Protein AF-B0DYH1-F1 (afdb_monomer)

pLDDT: mean 71.92, std 14.06, range [34.09, 91.0]

Solvent-accessible surface area (backbone atoms only — not comparable to full-atom values): 6219 Å² total; per-residue (Å²): 140,80,88,79,86,86,84,80,89,65,82,77,76,75,76,74,84,79,81,71,71,77,73,76,78,78,86,78,86,83,90,78,82,79,69,96,65,84,90,69,71,54,71,65,58,54,50,40,49,62,74,69,49,68,64,45,81,38,60,71,85,57,55,67,77,62,60,69,61,44,48,92,89,40,50,75,48,67,48,69,81,64,92,82,76,128

Mean predicted aligned error: 15.15 Å

Secondary structure (DSSP, 8-state):
------------PPPPGGGG-PPP-----------SSTT---HHHHHIIIII-SEEEE-TTS-HHHHTTS-TTSEEEEPPPPTT--

Structure (mmCIF, N/CA/C/O backbone):
data_AF-B0DYH1-F1
#
_entry.id   AF-B0DYH1-F1
#
loop_
_atom_site.group_PDB
_atom_site.id
_atom_site.type_symbol
_atom_site.label_atom_id
_atom_site.label_alt_id
_atom_site.label_comp_id
_atom_site.label_asym_id
_atom_site.label_entity_id
_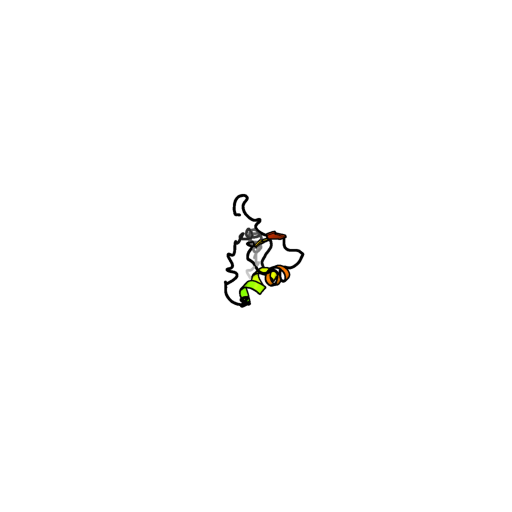atom_site.label_seq_id
_atom_site.pdbx_PDB_ins_code
_atom_site.Cartn_x
_atom_site.Cartn_y
_atom_site.Cartn_z
_atom_site.occupancy
_atom_site.B_iso_or_equiv
_atom_site.auth_seq_id
_atom_site.auth_comp_id
_atom_site.auth_asym_id
_atom_site.auth_atom_id
_atom_site.pdbx_PDB_model_num
ATOM 1 N N . MET A 1 1 ? -15.528 -53.716 62.395 1.00 41.38 1 MET A N 1
ATOM 2 C CA . MET A 1 1 ? -14.344 -53.369 61.576 1.00 41.38 1 MET A CA 1
ATOM 3 C C . MET A 1 1 ? -14.501 -51.942 61.072 1.00 41.38 1 MET A C 1
ATOM 5 O O . MET A 1 1 ? -15.619 -51.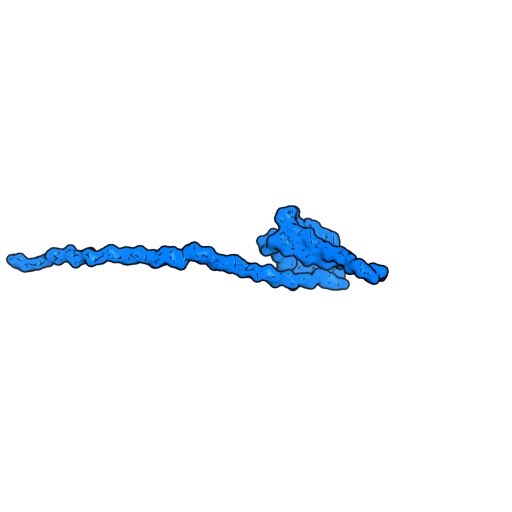480 60.901 1.00 41.38 1 MET A O 1
ATOM 9 N N . LYS A 1 2 ? -13.38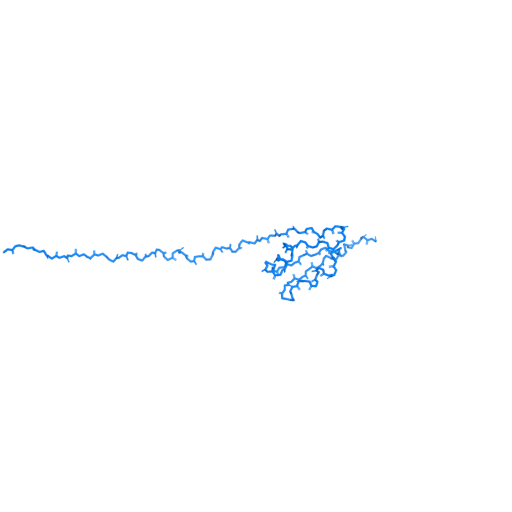1 -51.228 60.996 1.00 42.12 2 LYS A N 1
ATOM 10 C CA . LYS A 1 2 ? -13.219 -49.769 60.927 1.00 42.12 2 LYS A CA 1
ATOM 11 C C . LYS A 1 2 ? -13.065 -49.327 59.460 1.00 42.12 2 LYS A C 1
ATOM 13 O O . LYS A 1 2 ? -12.369 -50.031 58.744 1.00 42.12 2 LYS A O 1
ATOM 18 N N . MET A 1 3 ? -13.556 -48.122 59.126 1.00 34.09 3 MET A N 1
ATOM 19 C CA . MET A 1 3 ? -12.987 -47.178 58.128 1.00 34.09 3 MET A CA 1
ATOM 20 C C . MET A 1 3 ? -13.054 -47.587 5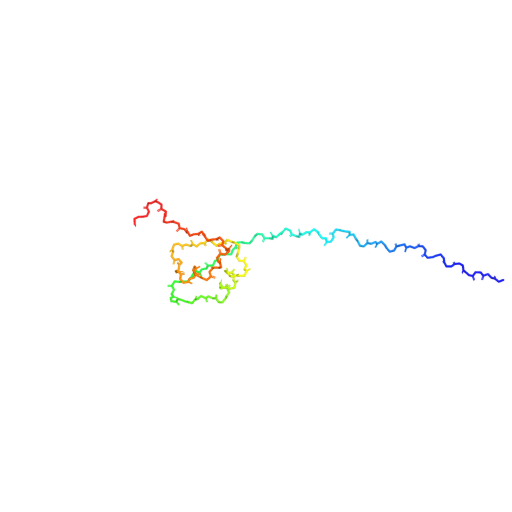6.628 1.00 34.09 3 MET A C 1
ATOM 22 O O . MET A 1 3 ? -12.848 -48.739 56.294 1.00 34.09 3 MET A O 1
ATOM 26 N N . LEU A 1 4 ? -13.355 -46.726 55.644 1.00 45.72 4 LEU A N 1
ATOM 27 C CA . LEU A 1 4 ? -13.093 -45.291 55.462 1.00 45.72 4 LEU A CA 1
ATOM 28 C C . LEU A 1 4 ? -14.243 -44.608 54.694 1.00 45.72 4 LEU A C 1
ATOM 30 O O . LEU A 1 4 ? -14.637 -45.062 53.622 1.00 45.72 4 LEU A O 1
ATOM 34 N N . ARG A 1 5 ? -14.720 -43.462 55.198 1.00 49.41 5 ARG A N 1
ATOM 35 C CA . ARG A 1 5 ? -15.352 -42.443 54.350 1.00 49.41 5 ARG A CA 1
ATOM 36 C C . ARG A 1 5 ? -14.240 -41.718 53.591 1.00 49.41 5 ARG A C 1
ATOM 38 O O . ARG A 1 5 ? -13.359 -41.145 54.223 1.00 49.41 5 ARG A O 1
ATOM 45 N N . LEU A 1 6 ? -14.296 -41.736 52.263 1.00 48.75 6 LEU A N 1
ATOM 46 C CA . LEU A 1 6 ? -13.506 -40.854 51.405 1.00 48.75 6 LEU A CA 1
ATOM 47 C C . LEU A 1 6 ? -14.246 -39.517 51.285 1.00 48.75 6 LEU A C 1
ATOM 49 O O . LEU A 1 6 ? -15.145 -39.362 50.464 1.00 48.75 6 LEU A O 1
ATOM 53 N N . THR A 1 7 ? -13.897 -38.569 52.148 1.00 54.22 7 THR A N 1
ATOM 54 C CA . THR A 1 7 ? -14.146 -37.140 51.933 1.00 54.22 7 THR A CA 1
ATOM 55 C C . THR A 1 7 ? -13.015 -36.612 51.057 1.00 54.22 7 THR A C 1
ATOM 57 O O . THR A 1 7 ? -11.878 -36.493 51.512 1.00 54.22 7 THR A O 1
ATOM 60 N N . ALA A 1 8 ? -13.306 -36.382 49.779 1.00 53.62 8 ALA A N 1
ATOM 61 C CA . ALA A 1 8 ? -12.433 -35.660 48.857 1.00 53.62 8 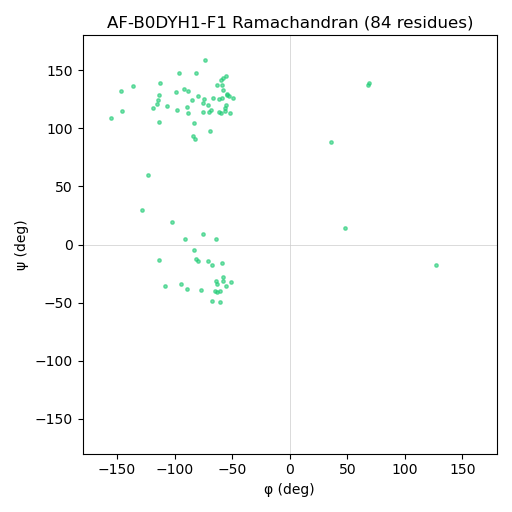ALA A CA 1
ATOM 62 C C . ALA A 1 8 ? -13.203 -34.467 48.281 1.00 53.62 8 ALA A C 1
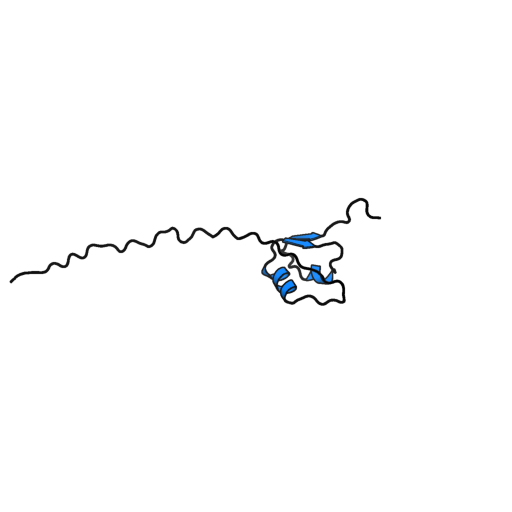ATOM 64 O O . ALA A 1 8 ? -13.443 -34.332 47.085 1.00 53.62 8 ALA A O 1
ATOM 65 N N . ASP A 1 9 ? -13.628 -33.607 49.190 1.00 56.62 9 ASP A N 1
ATOM 66 C CA . ASP A 1 9 ? -14.046 -32.238 48.967 1.00 56.62 9 ASP A CA 1
ATOM 67 C C . ASP A 1 9 ? -12.818 -31.402 48.584 1.00 56.62 9 ASP A C 1
ATOM 69 O O . ASP A 1 9 ? -12.054 -30.933 49.425 1.00 56.62 9 ASP A O 1
ATOM 73 N N . LYS A 1 10 ? -12.628 -31.196 47.277 1.00 59.38 10 LYS A N 1
ATOM 74 C CA . LYS A 1 10 ? -11.975 -29.986 46.768 1.00 59.38 10 LYS A CA 1
ATOM 75 C C . LYS A 1 10 ? -12.416 -29.719 45.328 1.00 59.38 10 LYS A C 1
ATOM 77 O O . LYS A 1 10 ? -11.993 -30.454 44.435 1.00 59.38 10 LYS A O 1
ATOM 82 N N . PRO A 1 11 ? -13.238 -28.690 45.054 1.00 57.34 11 PRO A N 1
ATOM 83 C CA . PRO A 1 11 ? -13.382 -28.229 43.685 1.00 57.34 11 PRO A CA 1
ATOM 84 C C . PRO A 1 11 ? -12.005 -27.757 43.208 1.00 57.34 11 PRO A C 1
ATOM 86 O O . PRO A 1 11 ? -11.345 -26.949 43.866 1.00 57.34 11 PRO A O 1
ATOM 89 N N . LEU A 1 12 ? -11.545 -28.312 42.087 1.00 64.50 12 LEU A N 1
ATOM 90 C CA . LEU A 1 12 ? -10.390 -27.795 41.365 1.00 64.50 12 LEU A CA 1
ATOM 91 C C . LEU A 1 12 ? -10.713 -26.327 41.058 1.00 64.50 12 LEU A C 1
ATOM 93 O O . LEU A 1 12 ? -11.696 -26.057 40.368 1.00 64.50 12 LEU A O 1
ATOM 97 N N . ASN A 1 13 ? -9.957 -25.383 41.623 1.00 65.50 13 ASN A N 1
ATOM 98 C CA . ASN A 1 13 ? -10.127 -23.968 41.301 1.00 65.50 13 ASN A CA 1
ATOM 99 C C . ASN A 1 13 ? -10.148 -23.825 39.768 1.00 65.50 13 ASN A C 1
ATOM 101 O O . ASN A 1 13 ? -9.212 -24.314 39.123 1.00 65.50 13 ASN A O 1
ATOM 105 N N . PRO A 1 14 ? -11.173 -23.194 39.166 1.00 68.00 14 PRO A N 1
ATOM 106 C CA . PRO A 1 14 ? -11.111 -22.874 37.751 1.00 68.00 14 PRO A CA 1
ATOM 107 C C . PRO A 1 14 ? -9.876 -21.992 37.512 1.00 68.00 14 PRO A C 1
ATOM 109 O O . PRO A 1 14 ? -9.528 -21.182 38.381 1.00 68.00 14 PRO A O 1
ATOM 112 N N . PRO A 1 15 ? -9.176 -22.153 36.374 1.00 66.12 15 PRO A N 1
ATOM 113 C CA . PRO A 1 15 ? -8.027 -21.317 36.066 1.00 66.12 15 PRO A CA 1
ATOM 114 C C . PRO A 1 15 ? -8.443 -19.837 36.127 1.00 66.12 15 PRO A C 1
AT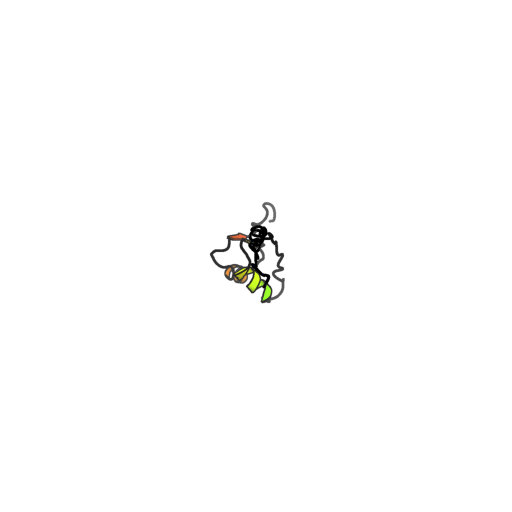OM 116 O O . PRO A 1 15 ? -9.583 -19.512 35.777 1.00 66.12 15 PRO A O 1
ATOM 119 N N . PRO A 1 16 ? -7.557 -18.931 36.578 1.00 60.00 16 PRO A N 1
ATOM 120 C CA . PRO A 1 16 ? -7.885 -17.518 36.681 1.00 60.00 16 PRO A CA 1
ATOM 121 C C . PRO A 1 16 ? -8.388 -17.011 35.326 1.00 60.00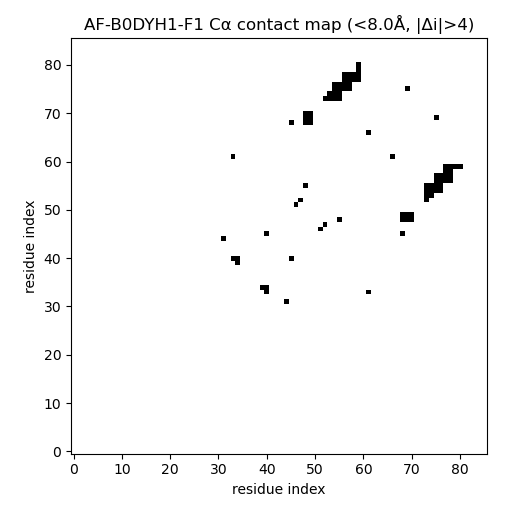 16 PRO A C 1
ATOM 123 O O . PRO A 1 16 ? -7.716 -17.173 34.309 1.00 60.00 16 PRO A O 1
ATOM 126 N N . ILE A 1 17 ? -9.545 -16.346 35.317 1.00 57.41 17 ILE A N 1
ATOM 127 C CA . ILE A 1 17 ? -10.195 -15.764 34.123 1.00 57.41 17 ILE A CA 1
ATOM 128 C C . ILE A 1 17 ? -9.342 -14.631 33.488 1.00 57.41 17 ILE A C 1
ATOM 130 O O . ILE A 1 17 ? -9.706 -14.024 32.486 1.00 57.41 17 ILE A O 1
ATOM 134 N N . HIS A 1 18 ? -8.134 -14.377 33.997 1.00 56.06 18 HIS A N 1
ATOM 135 C CA . HIS A 1 18 ? -7.194 -13.376 33.492 1.00 56.06 18 HIS A CA 1
ATOM 136 C C . HIS A 1 18 ? -6.460 -13.764 32.191 1.00 56.06 18 HIS A C 1
ATOM 138 O O . HIS A 1 18 ? -5.547 -13.051 31.784 1.00 56.06 18 HIS A O 1
ATOM 144 N N . ALA A 1 19 ? -6.834 -14.855 31.513 1.00 57.72 19 ALA A N 1
ATOM 145 C CA . ALA A 1 19 ? -6.145 -15.326 30.305 1.00 57.72 19 ALA A CA 1
ATOM 146 C C . ALA A 1 19 ? -6.691 -14.774 28.968 1.00 57.72 19 ALA A C 1
ATOM 148 O O . ALA A 1 19 ? -6.213 -15.177 27.912 1.00 57.72 19 ALA A O 1
ATOM 149 N N . PHE A 1 20 ? -7.661 -13.851 28.980 1.00 56.34 20 PHE A N 1
ATOM 150 C CA . PHE A 1 20 ? -8.255 -13.295 27.750 1.00 56.34 20 PHE A CA 1
ATOM 151 C C . PHE A 1 20 ? -8.268 -11.769 27.701 1.00 56.34 20 PHE A C 1
ATOM 153 O O . PHE A 1 20 ? -9.144 -11.176 27.074 1.00 56.34 20 PHE A O 1
ATOM 160 N N . LEU A 1 21 ? -7.306 -11.099 28.337 1.00 62.03 21 LEU A N 1
ATOM 161 C CA . LEU A 1 21 ? -7.077 -9.705 27.973 1.00 62.03 21 LEU A CA 1
ATOM 162 C C . LEU A 1 21 ? -6.467 -9.710 26.564 1.00 62.03 21 LEU A C 1
ATOM 164 O O . LEU A 1 21 ? -5.367 -10.249 26.408 1.00 62.03 21 LEU A O 1
ATOM 168 N N . PRO A 1 22 ? -7.154 -9.180 25.529 1.00 65.62 22 PRO A N 1
ATOM 169 C CA . PRO A 1 22 ? -6.544 -9.043 24.219 1.00 65.62 22 PRO A CA 1
ATOM 170 C C . PRO A 1 22 ? -5.282 -8.217 24.422 1.00 65.62 22 PRO A C 1
ATOM 172 O O . PRO A 1 22 ? -5.344 -7.077 24.890 1.00 65.62 22 PRO A O 1
ATOM 175 N N . THR A 1 23 ? -4.127 -8.812 24.132 1.00 66.75 23 THR A N 1
ATOM 176 C CA . THR A 1 23 ? -2.881 -8.060 24.148 1.00 66.75 23 THR A CA 1
ATOM 177 C C . THR A 1 23 ? -3.082 -6.868 23.214 1.00 66.75 23 THR A C 1
ATOM 179 O O . THR A 1 23 ? -3.6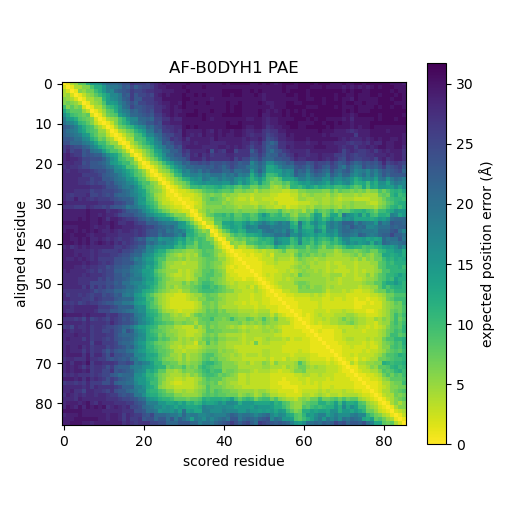05 -7.044 22.105 1.00 66.75 23 THR A O 1
ATOM 182 N N . PRO A 1 24 ? -2.780 -5.634 23.658 1.00 65.31 24 PRO A N 1
ATOM 183 C CA . PRO A 1 24 ? -2.983 -4.470 22.816 1.00 65.31 24 PRO A CA 1
ATOM 184 C C . PRO A 1 24 ? -2.219 -4.710 21.515 1.00 65.31 24 PRO A C 1
ATOM 186 O O . PRO A 1 24 ? -1.011 -4.953 21.545 1.00 65.31 24 PRO A O 1
ATOM 189 N N . LYS A 1 25 ? -2.938 -4.717 20.380 1.00 69.12 25 LYS A N 1
ATOM 190 C CA . LYS A 1 25 ? -2.330 -4.912 19.059 1.00 69.12 25 LYS A CA 1
ATOM 191 C C . LYS A 1 25 ? -1.185 -3.912 18.934 1.00 69.12 25 LYS A C 1
ATOM 193 O O . LYS A 1 25 ? -1.419 -2.702 18.926 1.00 69.12 25 LYS A O 1
ATOM 198 N N . LEU A 1 26 ? 0.045 -4.420 18.878 1.00 72.50 26 LEU A N 1
ATOM 199 C CA . LEU A 1 26 ? 1.230 -3.590 18.713 1.00 72.50 26 LEU A CA 1
ATOM 200 C C . LEU A 1 26 ? 1.087 -2.820 17.402 1.00 72.50 26 LEU A C 1
ATOM 202 O O . LEU A 1 26 ? 1.092 -3.413 16.323 1.00 72.50 26 LEU A O 1
ATOM 206 N N . ARG A 1 27 ? 0.949 -1.497 17.502 1.00 78.25 27 ARG A N 1
ATOM 207 C CA . ARG A 1 27 ? 0.964 -0.615 16.336 1.00 78.25 27 ARG A CA 1
ATOM 208 C C . ARG A 1 27 ? 2.379 -0.636 15.769 1.00 78.25 27 ARG A C 1
ATOM 210 O O . ARG A 1 27 ? 3.325 -0.253 16.455 1.00 78.25 27 ARG A O 1
ATOM 217 N N . ARG A 1 28 ? 2.531 -1.138 14.544 1.00 83.38 28 ARG A N 1
ATOM 218 C CA . ARG A 1 28 ? 3.824 -1.298 13.875 1.00 83.38 28 ARG A CA 1
ATOM 219 C C . ARG A 1 28 ? 3.887 -0.369 12.672 1.00 83.38 28 ARG A C 1
ATOM 221 O O . ARG A 1 28 ? 3.003 -0.407 11.826 1.00 83.38 28 ARG A O 1
ATOM 228 N N . PHE A 1 29 ? 4.955 0.415 12.584 1.00 85.81 29 PHE A N 1
ATOM 229 C CA . PHE A 1 29 ? 5.307 1.145 11.371 1.00 85.81 29 PHE A CA 1
ATOM 230 C C . PHE A 1 29 ? 6.384 0.362 10.631 1.00 85.81 29 PHE A C 1
ATOM 232 O O . PHE A 1 29 ? 7.359 -0.081 11.240 1.00 85.81 29 PHE A O 1
ATOM 239 N N . ILE A 1 30 ? 6.193 0.160 9.331 1.00 83.81 30 ILE A N 1
ATOM 240 C CA . ILE A 1 30 ? 7.147 -0.546 8.479 1.00 83.81 30 ILE A CA 1
ATOM 241 C C . ILE A 1 30 ? 7.613 0.436 7.413 1.00 83.81 30 ILE A C 1
ATOM 243 O O . ILE A 1 30 ? 6.813 0.906 6.608 1.00 83.81 30 ILE A O 1
ATOM 247 N N . LEU A 1 31 ? 8.910 0.743 7.415 1.00 84.00 31 LEU A N 1
ATOM 248 C CA . LEU A 1 31 ? 9.526 1.544 6.367 1.00 84.00 31 LEU A CA 1
ATOM 249 C C . LEU A 1 31 ? 10.000 0.618 5.249 1.00 84.00 31 LEU A C 1
ATOM 251 O O . LEU A 1 31 ? 10.846 -0.250 5.463 1.00 84.00 31 LEU A O 1
ATOM 255 N N . LEU A 1 32 ? 9.445 0.812 4.057 1.00 81.81 32 LEU A N 1
ATOM 256 C CA . LEU A 1 32 ? 9.785 0.050 2.862 1.00 81.81 32 LEU A CA 1
ATOM 257 C C . LEU A 1 32 ? 10.437 0.980 1.845 1.00 81.81 32 LEU A C 1
ATOM 259 O O . LEU A 1 32 ? 9.869 1.999 1.460 1.00 81.81 32 LEU A O 1
ATOM 263 N N . GLY A 1 33 ? 11.637 0.618 1.398 1.00 77.62 33 GLY A N 1
ATOM 264 C CA . GLY A 1 33 ? 12.291 1.293 0.285 1.00 77.62 33 GLY A CA 1
ATOM 265 C C . GLY A 1 33 ? 11.720 0.803 -1.043 1.00 77.62 33 GLY A C 1
ATOM 266 O O . GLY A 1 33 ? 11.712 -0.396 -1.304 1.00 77.62 33 GLY A O 1
ATOM 267 N N . SER A 1 34 ? 11.286 1.726 -1.905 1.00 66.06 34 SER A N 1
ATOM 268 C CA . SER A 1 34 ? 10.771 1.387 -3.243 1.00 66.06 34 SER A CA 1
ATOM 269 C C . SER A 1 34 ? 11.861 0.920 -4.223 1.00 66.06 34 SER A C 1
ATOM 271 O O . SER A 1 34 ? 11.518 0.365 -5.261 1.00 66.06 34 SER A O 1
ATOM 273 N N . GLY A 1 35 ? 13.149 1.138 -3.910 1.00 60.94 35 GLY A N 1
ATOM 274 C CA . GLY A 1 35 ? 14.285 0.846 -4.796 1.00 60.94 35 GLY A CA 1
ATOM 275 C C . GLY A 1 35 ? 14.335 1.758 -6.036 1.00 60.94 35 GLY A C 1
ATOM 276 O O . GLY A 1 35 ? 13.320 2.041 -6.656 1.00 60.94 35 GLY A O 1
ATOM 277 N N . HIS A 1 36 ? 15.521 2.249 -6.417 1.00 52.66 36 HIS A N 1
ATOM 278 C CA . HIS A 1 36 ? 15.675 3.250 -7.493 1.00 52.66 36 HIS A CA 1
ATOM 279 C C . HIS A 1 36 ? 16.153 2.673 -8.842 1.00 52.66 36 HIS A C 1
ATOM 281 O O . HIS A 1 36 ? 16.700 3.386 -9.680 1.00 52.66 36 HIS A O 1
ATOM 287 N N . ARG A 1 37 ? 16.009 1.365 -9.075 1.00 48.03 37 ARG A N 1
ATOM 288 C CA . ARG A 1 37 ? 16.471 0.713 -10.311 1.00 48.03 37 ARG A CA 1
ATOM 289 C C . ARG A 1 37 ? 15.504 -0.411 -10.680 1.00 48.03 37 ARG A C 1
ATOM 291 O O . ARG A 1 37 ? 15.380 -1.364 -9.924 1.00 48.03 37 ARG A O 1
ATOM 298 N N . HIS A 1 38 ? 14.823 -0.257 -11.817 1.00 55.69 38 HIS A N 1
ATOM 299 C CA . HIS A 1 38 ? 14.047 -1.276 -12.541 1.00 55.69 38 HIS A CA 1
ATOM 300 C C . HIS A 1 38 ? 13.298 -2.315 -11.678 1.00 55.69 38 HIS A C 1
ATOM 302 O O . HIS A 1 38 ? 13.802 -3.402 -11.433 1.00 55.69 38 HIS A O 1
ATOM 308 N N . PHE A 1 39 ? 12.062 -1.976 -11.289 1.00 55.41 39 PHE A N 1
ATOM 309 C CA . PHE A 1 39 ? 10.929 -2.876 -10.983 1.00 55.41 39 PHE A CA 1
ATOM 310 C C . PHE A 1 39 ? 11.140 -4.096 -10.064 1.00 55.41 39 PHE A C 1
ATOM 312 O O . PHE A 1 39 ? 10.259 -4.954 -10.004 1.00 55.41 39 PHE A O 1
ATOM 319 N N . PHE A 1 40 ? 12.236 -4.202 -9.312 1.00 58.91 40 PHE A N 1
ATOM 320 C CA . PHE A 1 40 ? 12.409 -5.320 -8.390 1.00 58.91 40 PHE A CA 1
ATOM 321 C C . PHE A 1 40 ? 11.664 -5.039 -7.087 1.00 58.91 40 PHE A C 1
ATOM 323 O O . PHE A 1 40 ? 12.183 -4.410 -6.166 1.00 58.91 40 PHE A O 1
ATOM 330 N N . PHE A 1 41 ? 10.409 -5.476 -7.040 1.00 66.38 41 PHE A N 1
ATOM 331 C CA . PHE A 1 41 ? 9.571 -5.404 -5.855 1.00 66.38 41 PHE A CA 1
ATOM 332 C C . PHE A 1 41 ? 9.783 -6.676 -5.020 1.00 66.38 41 PHE A C 1
ATOM 334 O O . PHE A 1 41 ? 9.439 -7.766 -5.483 1.00 66.38 41 PHE A O 1
ATOM 341 N N . PRO A 1 42 ? 10.366 -6.588 -3.810 1.00 70.56 42 PRO A N 1
ATOM 342 C CA . PRO A 1 42 ? 10.567 -7.764 -2.976 1.00 70.56 42 PRO A CA 1
ATOM 343 C C . PRO A 1 42 ? 9.227 -8.446 -2.681 1.00 70.56 42 PRO A C 1
ATOM 345 O O . PRO A 1 42 ? 8.256 -7.777 -2.323 1.00 70.56 42 PRO A O 1
ATOM 348 N N . LEU A 1 43 ? 9.183 -9.781 -2.746 1.00 75.19 43 LEU A N 1
ATOM 349 C CA . LEU A 1 43 ? 8.013 -10.581 -2.338 1.00 75.19 43 LEU A CA 1
ATOM 350 C C . LEU A 1 43 ? 7.519 -10.198 -0.931 1.00 75.19 43 LEU A C 1
ATOM 352 O O . LEU A 1 43 ? 6.321 -10.202 -0.654 1.00 75.19 43 LEU A O 1
ATOM 356 N N . LEU A 1 44 ? 8.446 -9.790 -0.062 1.00 72.12 44 LEU A N 1
ATOM 357 C CA . LEU A 1 44 ? 8.146 -9.290 1.273 1.00 72.12 44 LEU A CA 1
ATOM 358 C C . LEU A 1 44 ? 7.322 -7.992 1.248 1.00 72.12 44 LEU A C 1
ATOM 360 O O . LEU A 1 44 ? 6.372 -7.858 2.014 1.00 72.12 44 LEU A O 1
ATOM 364 N N . THR A 1 45 ? 7.631 -7.062 0.344 1.00 78.50 45 THR A N 1
ATOM 365 C CA . THR A 1 45 ? 6.886 -5.806 0.184 1.00 78.50 45 THR A CA 1
ATOM 366 C C . THR A 1 45 ? 5.461 -6.078 -0.290 1.00 78.50 45 THR A C 1
ATOM 368 O O . THR A 1 45 ? 4.525 -5.483 0.237 1.00 78.50 45 THR A O 1
ATOM 371 N N . HIS A 1 46 ? 5.273 -7.038 -1.204 1.00 82.00 46 HIS A N 1
ATOM 372 C CA . HIS A 1 46 ? 3.941 -7.482 -1.628 1.00 82.00 46 HIS A CA 1
ATOM 373 C C . HIS A 1 46 ? 3.137 -8.039 -0.458 1.00 82.00 46 HIS A C 1
ATOM 375 O O . HIS A 1 46 ? 1.999 -7.634 -0.230 1.00 82.00 46 HIS A O 1
ATOM 381 N N . HIS A 1 47 ? 3.740 -8.946 0.309 1.00 81.38 47 HIS A N 1
ATOM 382 C CA . HIS A 1 47 ? 3.100 -9.573 1.460 1.00 81.38 47 HIS A CA 1
ATOM 383 C C . HIS A 1 47 ? 2.696 -8.540 2.523 1.00 81.38 47 HIS A C 1
ATOM 385 O O . HIS A 1 47 ? 1.597 -8.598 3.070 1.00 81.38 47 HIS A O 1
ATOM 391 N N . ILE A 1 48 ? 3.546 -7.540 2.773 1.00 80.75 48 ILE A N 1
ATOM 392 C CA . ILE A 1 48 ? 3.252 -6.473 3.733 1.00 80.75 48 ILE A CA 1
ATOM 393 C C . ILE A 1 48 ? 2.098 -5.589 3.244 1.00 80.75 48 ILE A C 1
ATOM 395 O O . ILE A 1 48 ? 1.156 -5.376 4.006 1.00 80.75 48 ILE A O 1
ATOM 399 N N . LEU A 1 49 ? 2.137 -5.123 1.989 1.00 80.12 49 LEU A N 1
ATOM 400 C CA . LEU A 1 49 ? 1.096 -4.252 1.424 1.00 80.12 49 LEU A CA 1
ATOM 401 C C . LEU A 1 49 ? -0.273 -4.934 1.333 1.00 80.12 49 LEU A C 1
ATOM 403 O O . LEU A 1 49 ? -1.289 -4.256 1.431 1.00 80.12 49 LEU A O 1
ATOM 407 N N . THR A 1 50 ? -0.313 -6.251 1.125 1.00 78.69 50 THR A N 1
ATOM 408 C CA . THR A 1 50 ? -1.572 -6.975 0.883 1.00 78.69 50 THR A CA 1
ATOM 409 C C . THR A 1 50 ? -2.183 -7.593 2.138 1.00 78.69 50 THR A C 1
ATOM 411 O O . THR A 1 50 ? -3.408 -7.647 2.242 1.00 78.69 50 THR A O 1
ATOM 414 N N . ILE A 1 51 ? -1.363 -8.057 3.089 1.00 80.25 51 ILE A N 1
ATOM 415 C CA . ILE A 1 51 ? -1.842 -8.854 4.233 1.00 80.25 51 ILE A CA 1
ATOM 416 C C . ILE A 1 51 ? -1.809 -8.080 5.550 1.00 80.25 51 ILE A C 1
ATOM 418 O O . ILE A 1 51 ? -2.688 -8.272 6.389 1.00 80.25 51 ILE A O 1
ATOM 422 N N . HIS A 1 52 ? -0.813 -7.217 5.752 1.00 79.62 52 HIS A N 1
ATOM 423 C CA . HIS A 1 52 ? -0.531 -6.640 7.071 1.00 79.62 52 HIS A CA 1
ATOM 424 C C . HIS A 1 52 ? -0.770 -5.133 7.176 1.00 79.62 52 HIS A C 1
ATOM 426 O O . HIS A 1 52 ? -0.753 -4.608 8.288 1.00 79.62 52 HIS A O 1
ATOM 432 N N . ALA A 1 53 ? -0.945 -4.432 6.056 1.00 83.44 53 ALA A N 1
ATOM 433 C CA . ALA A 1 53 ? -1.108 -2.987 6.055 1.00 83.44 53 ALA A CA 1
ATOM 434 C C . ALA A 1 53 ? -2.565 -2.580 6.310 1.00 83.44 53 ALA A C 1
ATOM 436 O O . ALA A 1 53 ? -3.465 -2.953 5.562 1.00 83.44 53 ALA A O 1
ATOM 437 N N . ASP A 1 54 ? -2.765 -1.760 7.341 1.00 87.88 54 ASP A N 1
ATOM 438 C CA . ASP A 1 54 ? -4.026 -1.049 7.577 1.00 87.88 54 ASP A CA 1
ATOM 439 C C . ASP A 1 54 ? -4.030 0.322 6.871 1.00 87.88 54 ASP A C 1
ATOM 441 O O . ASP A 1 54 ? -5.039 0.738 6.304 1.00 87.88 54 ASP A O 1
ATOM 445 N N . VAL A 1 55 ? -2.878 1.005 6.869 1.00 88.81 55 VAL A N 1
ATOM 446 C CA . VAL A 1 55 ? -2.651 2.307 6.221 1.00 88.81 55 VAL A CA 1
ATOM 447 C C . VAL A 1 55 ? -1.313 2.271 5.490 1.00 88.81 55 VAL A C 1
ATOM 449 O O . VAL A 1 55 ? -0.312 1.804 6.041 1.00 88.81 55 VAL A O 1
ATOM 452 N N . VAL A 1 56 ? -1.276 2.793 4.265 1.00 89.62 56 VAL A N 1
ATOM 453 C CA . VAL A 1 56 ? -0.054 2.940 3.468 1.00 89.62 56 VAL A CA 1
ATOM 454 C C . VAL A 1 56 ? 0.232 4.417 3.236 1.00 89.62 56 VAL A C 1
ATOM 456 O O . VAL A 1 56 ? -0.561 5.133 2.629 1.00 89.62 56 VAL A O 1
ATOM 459 N N . LEU A 1 57 ? 1.404 4.860 3.690 1.00 90.25 57 LEU A N 1
ATOM 460 C CA . LEU A 1 57 ? 1.957 6.171 3.362 1.00 90.25 57 LEU A CA 1
ATOM 461 C C . LEU A 1 57 ? 2.957 5.993 2.219 1.00 90.25 57 LEU A C 1
ATOM 463 O O . LEU A 1 57 ? 3.968 5.310 2.386 1.00 90.25 57 LEU A O 1
ATOM 467 N N . ALA A 1 58 ? 2.675 6.582 1.063 1.00 88.88 58 ALA A N 1
ATOM 468 C CA . ALA A 1 58 ? 3.533 6.484 -0.112 1.00 88.88 58 ALA A CA 1
ATOM 469 C C . ALA A 1 58 ? 4.155 7.841 -0.449 1.00 88.88 58 ALA A C 1
ATOM 471 O O . ALA A 1 58 ? 3.480 8.867 -0.405 1.00 88.88 58 ALA A O 1
ATOM 472 N N . ASP A 1 59 ? 5.432 7.853 -0.827 1.00 85.56 59 ASP A N 1
ATOM 473 C CA . ASP A 1 59 ? 6.051 9.041 -1.418 1.00 85.56 59 ASP A CA 1
ATOM 474 C C . ASP A 1 59 ? 5.552 9.251 -2.862 1.00 85.56 59 ASP A C 1
ATOM 476 O O . ASP A 1 59 ? 5.118 8.313 -3.534 1.00 85.56 59 ASP A O 1
ATOM 480 N N . LYS A 1 60 ? 5.657 10.478 -3.376 1.00 82.38 60 LYS A N 1
ATOM 481 C CA . LYS A 1 60 ? 5.276 10.849 -4.745 1.00 82.38 60 LYS A CA 1
ATOM 482 C C . LYS A 1 60 ? 6.026 10.038 -5.809 1.00 82.38 60 LYS A C 1
ATOM 484 O O . LYS A 1 60 ? 5.527 9.876 -6.919 1.00 82.38 60 LYS A O 1
ATOM 489 N N . LEU A 1 61 ? 7.235 9.579 -5.495 1.00 82.38 61 LEU A N 1
ATOM 490 C CA . LEU A 1 61 ? 8.088 8.837 -6.424 1.00 82.38 61 LEU A CA 1
ATOM 491 C C . LEU A 1 61 ? 7.763 7.339 -6.492 1.00 82.38 61 LEU A C 1
ATOM 493 O O . LEU A 1 61 ? 8.364 6.635 -7.303 1.00 82.38 61 LEU A O 1
ATOM 497 N N . VAL A 1 62 ? 6.838 6.838 -5.665 1.00 83.19 62 VAL A N 1
ATOM 498 C CA . VAL A 1 62 ? 6.436 5.428 -5.709 1.00 83.19 62 VAL A CA 1
ATOM 499 C C . VAL A 1 62 ? 5.723 5.144 -7.041 1.00 83.19 62 VAL A C 1
ATOM 501 O O . VAL A 1 62 ? 4.753 5.830 -7.373 1.00 83.19 62 VAL A O 1
ATOM 504 N N . PRO A 1 63 ? 6.163 4.140 -7.822 1.00 84.25 63 PRO A N 1
ATOM 505 C CA . PRO A 1 63 ? 5.541 3.808 -9.098 1.00 84.25 63 PRO A CA 1
ATOM 506 C C . PRO A 1 63 ? 4.063 3.429 -8.957 1.00 84.25 63 PRO A C 1
ATOM 508 O O . PRO A 1 63 ? 3.692 2.662 -8.067 1.00 84.25 63 PRO A O 1
ATOM 511 N N . GLN A 1 64 ? 3.230 3.857 -9.911 1.00 83.62 64 GLN A N 1
ATOM 512 C CA . GLN A 1 64 ? 1.796 3.534 -9.922 1.00 83.62 64 GLN A CA 1
ATOM 513 C C . GLN A 1 64 ? 1.530 2.022 -9.879 1.00 83.62 64 GLN A C 1
ATOM 515 O O . GLN A 1 64 ? 0.598 1.575 -9.217 1.00 83.62 64 GLN A O 1
ATOM 520 N N . GLY A 1 65 ? 2.381 1.218 -10.526 1.00 83.38 65 GLY A N 1
ATOM 521 C CA . GLY A 1 65 ? 2.280 -0.242 -10.485 1.00 83.38 65 GLY A CA 1
ATOM 522 C C . GLY A 1 65 ? 2.353 -0.824 -9.068 1.00 83.38 65 GLY A C 1
ATOM 523 O O . GLY A 1 65 ? 1.687 -1.814 -8.801 1.00 83.38 65 GLY A O 1
ATOM 524 N N . MET A 1 66 ? 3.089 -0.192 -8.145 1.00 80.88 66 MET A N 1
ATOM 525 C CA . MET A 1 66 ? 3.131 -0.604 -6.736 1.00 80.88 66 MET A CA 1
ATOM 526 C C . MET A 1 66 ? 1.884 -0.164 -5.974 1.00 80.88 66 MET A C 1
ATOM 528 O O . MET A 1 66 ? 1.363 -0.927 -5.166 1.00 80.88 66 MET A O 1
ATOM 532 N N . LEU A 1 67 ? 1.381 1.043 -6.247 1.00 84.56 67 LEU A N 1
ATOM 533 C CA . LEU A 1 67 ? 0.149 1.537 -5.629 1.00 84.56 67 LEU A CA 1
ATOM 534 C C . LEU A 1 67 ? -1.061 0.682 -6.024 1.00 84.56 67 LEU A C 1
ATOM 536 O O . LEU A 1 67 ? -1.936 0.443 -5.202 1.00 84.56 67 LEU A O 1
ATOM 540 N N . ASN A 1 68 ? -1.070 0.151 -7.248 1.00 86.75 68 ASN A N 1
ATOM 541 C CA . ASN A 1 68 ? -2.129 -0.730 -7.740 1.00 86.75 68 ASN A CA 1
ATOM 542 C C . ASN A 1 68 ? -2.174 -2.102 -7.039 1.00 86.75 68 ASN A C 1
ATOM 544 O O . ASN A 1 68 ? -3.184 -2.792 -7.142 1.00 86.75 68 ASN A O 1
ATOM 548 N N . LEU A 1 69 ? -1.104 -2.514 -6.346 1.00 84.62 69 LEU A N 1
ATOM 549 C CA . LEU A 1 69 ? -1.077 -3.756 -5.558 1.00 84.62 69 LEU A CA 1
ATOM 550 C C . LEU A 1 69 ? -1.766 -3.597 -4.197 1.00 84.62 69 LEU A C 1
ATOM 552 O O . LEU A 1 69 ? -2.034 -4.587 -3.516 1.00 84.62 69 LEU A O 1
ATOM 556 N N . ILE A 1 70 ? -2.026 -2.358 -3.779 1.00 86.00 70 ILE A N 1
ATOM 557 C CA . ILE A 1 70 ? -2.682 -2.060 -2.512 1.00 86.00 70 ILE A CA 1
ATOM 558 C C . ILE A 1 70 ? -4.163 -2.395 -2.655 1.00 86.00 70 ILE A C 1
ATOM 560 O O . ILE A 1 70 ? -4.851 -1.919 -3.558 1.00 86.00 70 ILE A O 1
ATOM 564 N N . LEU A 1 71 ? -4.661 -3.232 -1.749 1.00 82.94 71 LEU A N 1
ATOM 565 C CA . LEU A 1 71 ? -6.060 -3.633 -1.748 1.00 82.94 71 LEU A CA 1
ATOM 566 C C . LEU A 1 71 ? -6.959 -2.413 -1.502 1.00 82.94 71 LEU A C 1
ATOM 568 O O . LEU A 1 71 ? -6.694 -1.635 -0.593 1.00 82.94 71 LEU A O 1
ATOM 572 N N . SER A 1 72 ? -8.067 -2.283 -2.237 1.00 82.88 72 SER A N 1
ATOM 573 C CA . SER A 1 72 ? -8.948 -1.098 -2.191 1.00 82.88 72 SER A CA 1
ATOM 574 C C . SER A 1 72 ? -9.541 -0.775 -0.813 1.00 82.88 72 SER A C 1
ATOM 576 O O . SER A 1 72 ? -10.060 0.316 -0.612 1.00 82.88 72 SER A O 1
ATOM 578 N N . LYS A 1 73 ? -9.490 -1.726 0.127 1.00 86.69 73 LYS A N 1
ATOM 579 C CA . LYS A 1 73 ? -9.939 -1.549 1.515 1.00 86.69 73 LYS A CA 1
ATOM 580 C C . LYS A 1 73 ? -8.909 -0.846 2.414 1.00 86.69 73 LYS A C 1
ATOM 582 O O . LYS A 1 73 ? -9.241 -0.515 3.545 1.00 86.69 73 LYS A O 1
ATOM 587 N N . ILE A 1 74 ? -7.667 -0.709 1.951 1.00 89.12 74 ILE A N 1
ATOM 588 C CA . ILE A 1 74 ? -6.542 -0.137 2.696 1.00 89.12 74 ILE A CA 1
ATOM 589 C C . ILE A 1 74 ? -6.487 1.359 2.399 1.00 89.12 74 ILE A C 1
ATOM 591 O O . ILE A 1 74 ? -6.566 1.773 1.242 1.00 89.12 74 ILE A O 1
ATOM 595 N N . GLU A 1 75 ? -6.333 2.177 3.438 1.00 90.38 75 GLU A N 1
ATOM 596 C CA . GLU A 1 75 ? -6.195 3.618 3.263 1.00 90.38 75 GLU A CA 1
ATOM 597 C C . GLU A 1 75 ? -4.825 3.942 2.652 1.00 90.38 75 GLU A C 1
ATOM 599 O O . GLU A 1 75 ? -3.781 3.629 3.229 1.00 90.38 75 GLU A O 1
ATOM 604 N N . LEU A 1 76 ? -4.826 4.574 1.477 1.00 90.56 76 LEU A N 1
ATOM 605 C CA . LEU A 1 76 ? -3.618 5.031 0.797 1.00 90.56 76 LEU A CA 1
ATOM 606 C C . LEU A 1 76 ? -3.501 6.552 0.896 1.00 90.56 76 LEU A C 1
ATOM 608 O O . LEU A 1 76 ? -4.322 7.290 0.351 1.00 90.56 76 LEU A O 1
ATOM 612 N N . ILE A 1 77 ? -2.420 7.017 1.516 1.00 91.00 77 ILE A N 1
ATOM 613 C CA . ILE A 1 77 ? -2.068 8.432 1.607 1.00 91.00 77 ILE A CA 1
ATOM 614 C C . ILE A 1 77 ? -0.784 8.654 0.810 1.00 91.00 77 ILE A C 1
ATOM 616 O O . ILE A 1 77 ? 0.312 8.289 1.238 1.00 91.00 77 ILE A O 1
ATOM 620 N N . ALA A 1 78 ? -0.917 9.266 -0.365 1.00 87.50 78 ALA A N 1
ATOM 621 C CA . ALA A 1 78 ? 0.225 9.662 -1.178 1.00 87.50 78 ALA A CA 1
ATOM 622 C C . ALA A 1 78 ? 0.704 11.068 -0.790 1.00 87.50 78 ALA A C 1
ATOM 624 O O . ALA A 1 78 ? -0.089 12.011 -0.692 1.00 87.50 78 ALA A O 1
ATOM 625 N N . ALA A 1 79 ? 2.013 11.218 -0.601 1.00 86.19 79 ALA A N 1
ATOM 626 C CA . ALA A 1 79 ? 2.640 12.495 -0.321 1.00 86.19 79 ALA A CA 1
ATOM 627 C C . ALA A 1 79 ? 2.354 13.487 -1.456 1.00 86.19 79 ALA A C 1
ATOM 629 O O . ALA A 1 79 ? 2.618 13.238 -2.636 1.00 86.19 79 ALA A O 1
ATOM 630 N N . LYS A 1 80 ? 1.825 14.654 -1.086 1.00 80.50 80 LYS A N 1
ATOM 631 C CA . LYS A 1 80 ? 1.709 15.790 -2.000 1.00 80.50 80 LYS A CA 1
ATOM 632 C C . LYS A 1 80 ? 3.051 16.508 -2.062 1.00 80.50 80 LYS A C 1
ATOM 634 O O . LYS A 1 80 ? 3.781 16.569 -1.076 1.00 80.50 80 LYS A O 1
ATOM 639 N N . LYS A 1 81 ? 3.370 17.074 -3.230 1.00 71.88 81 LYS A N 1
ATOM 640 C CA . LYS A 1 81 ? 4.540 17.950 -3.385 1.00 71.88 81 LYS A CA 1
ATOM 641 C C . LYS A 1 81 ? 4.459 19.036 -2.307 1.00 71.88 81 LYS A C 1
ATOM 643 O O . LYS A 1 81 ? 3.421 19.688 -2.195 1.00 71.88 81 LYS A O 1
ATOM 648 N N . PHE A 1 82 ? 5.525 19.211 -1.530 1.00 67.31 82 PHE A N 1
ATOM 649 C CA . PHE A 1 82 ? 5.586 20.291 -0.550 1.00 67.31 82 PHE A CA 1
ATOM 650 C C . PHE A 1 82 ? 5.389 21.635 -1.276 1.00 67.31 82 PHE A C 1
ATOM 652 O O . PHE A 1 82 ? 6.007 21.834 -2.335 1.00 67.31 82 PHE A O 1
ATOM 659 N N . PRO A 1 83 ? 4.526 22.538 -0.778 1.00 59.25 83 PRO A N 1
ATOM 660 C CA . PRO A 1 83 ? 4.351 23.848 -1.393 1.00 59.25 83 PRO A CA 1
ATOM 661 C C . PRO A 1 83 ? 5.691 24.599 -1.343 1.00 59.25 83 PRO A C 1
ATOM 663 O O . PRO A 1 83 ? 6.194 24.891 -0.265 1.00 59.25 83 PRO A O 1
ATOM 666 N N . GLY A 1 84 ? 6.303 24.858 -2.504 1.00 68.25 84 GLY A N 1
ATOM 667 C CA . GLY A 1 84 ? 7.590 25.566 -2.604 1.00 68.25 84 GLY A CA 1
ATOM 668 C C . GLY A 1 84 ? 8.687 24.856 -3.403 1.00 68.25 84 GLY A C 1
ATOM 669 O O . GLY A 1 84 ? 9.597 25.530 -3.872 1.00 68.25 84 GLY A O 1
ATOM 670 N N . ASN A 1 85 ? 8.588 23.546 -3.664 1.00 59.22 85 ASN A N 1
ATOM 671 C CA . ASN A 1 85 ? 9.440 22.928 -4.688 1.00 59.22 85 ASN A CA 1
ATOM 672 C C . ASN A 1 85 ? 8.884 23.321 -6.065 1.00 59.22 85 ASN A C 1
ATOM 674 O O . ASN A 1 85 ? 7.764 22.922 -6.401 1.00 59.22 85 ASN A O 1
ATOM 678 N N . LYS A 1 86 ? 9.628 24.097 -6.860 1.00 61.06 86 LYS A N 1
ATOM 679 C CA . LYS A 1 86 ? 9.399 24.194 -8.310 1.00 61.06 86 LYS A CA 1
ATOM 680 C C . LYS A 1 86 ? 10.004 22.970 -8.980 1.00 61.06 86 LYS A C 1
ATOM 682 O O . LYS A 1 86 ? 11.147 22.622 -8.640 1.00 61.06 86 LYS A O 1
#

Nearest PDB structures (foldseek):
  6pr2-assembly1_A  TM=7.739E-01  e=1.470E-01  Salmonella enterica subsp. enterica serovar Typhimurium
  1s4d-assembly3_F  TM=7.670E-01  e=1.685E-01  Pseudomonas denitrificans (nom. rej.)
  1s4d-assembly4_I  TM=7.919E-01  e=3.565E-01  Pseudomonas denitrificans (nom. rej.)
  6p7d-assembly1_A  TM=7.525E-01  e=2.067E-01  Salmonella enterica subsp. enterica serovar Typhimurium
  6oux-assembly1_B  TM=6.387E-01  e=1.061E+00  Sulfurospirillum multivorans

Radius of gyration: 27.89 Å; Cα contacts (8 Å, |Δi|>4): 43; chains: 1; bounding box: 32×79×74 Å

Foldseek 3Di:
DDDDDDDPDDDPPDPPPPPPPPDPPPDDDDDDDLDDDPDPDDPVLLCCQDPPAQEDEAEPPRDPVSVVSHDPNHHYHYDDDDPPDD

Organism: Laccaria bicolor (strain S238N-H82 / ATCC MYA-4686) (NCBI:txid486041)

Sequence (86 aa):
MKMLRLTADKPLNPPPIHAFLPTPKLRRFILLGSGHRHFFFPLLTHHILTIHADVVLADKLVPQGMLNLILSKIELIAAKKFPGNK